Protein AF-A0A7X8ZT52-F1 (afdb_monomer_lite)

pLDDT: mean 86.56, std 8.48, range [45.88, 93.88]

Foldseek 3Di:
DQPAQAEDEEEDLDPCCQPPVVVVQVPDPSGDHAEYEYPDQVSQVVSCVVSVHNYYD

Structure (mmCIF, N/CA/C/O backbone):
data_AF-A0A7X8ZT52-F1
#
_entry.id   AF-A0A7X8ZT52-F1
#
loop_
_atom_site.group_PDB
_atom_site.id
_atom_site.type_symbol
_atom_site.label_atom_id
_atom_site.label_alt_id
_atom_site.label_comp_id
_atom_site.label_asym_id
_atom_site.label_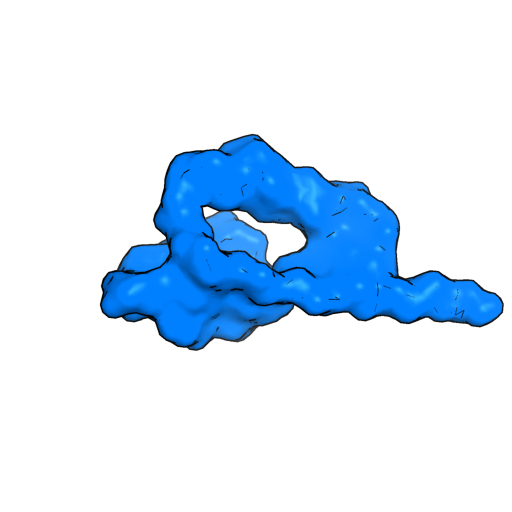entity_id
_atom_site.label_seq_id
_atom_site.pdbx_PDB_ins_code
_atom_site.Cartn_x
_atom_site.Cartn_y
_atom_site.Cartn_z
_atom_site.occupancy
_atom_site.B_iso_or_equiv
_atom_site.auth_seq_id
_atom_site.auth_comp_id
_atom_site.auth_asym_id
_atom_site.auth_atom_id
_atom_site.pdbx_PDB_model_num
ATOM 1 N N . MET A 1 1 ? -18.800 4.341 18.052 1.00 45.88 1 MET A N 1
ATOM 2 C CA . MET A 1 1 ? -18.523 4.549 16.617 1.00 45.88 1 MET A CA 1
ATOM 3 C C . MET A 1 1 ? -17.338 3.673 16.276 1.00 45.88 1 MET A C 1
ATOM 5 O O . MET A 1 1 ? -16.306 3.834 16.919 1.00 45.88 1 MET A O 1
ATOM 9 N N . ASN A 1 2 ? -17.494 2.700 15.375 1.00 58.03 2 ASN A N 1
ATOM 10 C CA . ASN A 1 2 ? -16.327 1.994 14.853 1.00 58.03 2 ASN A CA 1
ATOM 11 C C . ASN A 1 2 ? -15.441 3.058 14.198 1.00 58.03 2 ASN A C 1
ATOM 13 O O . ASN A 1 2 ? -15.963 3.809 13.375 1.00 58.03 2 ASN A O 1
ATOM 17 N N . PRO A 1 3 ? -14.168 3.199 14.586 1.00 61.34 3 PRO A N 1
ATOM 18 C CA . PRO A 1 3 ? -13.284 4.129 13.903 1.00 61.34 3 PRO A CA 1
ATOM 19 C C . PRO A 1 3 ? -13.238 3.733 12.426 1.00 61.34 3 PRO A C 1
ATOM 21 O O . PRO A 1 3 ? -12.895 2.595 12.094 1.00 61.34 3 PRO A O 1
ATOM 24 N N . GLU A 1 4 ? -13.678 4.639 11.554 1.00 82.25 4 GLU A N 1
ATOM 25 C CA . GLU A 1 4 ? -13.693 4.408 10.113 1.00 82.25 4 GLU A CA 1
ATOM 26 C C . GLU A 1 4 ? -12.281 4.016 9.671 1.00 82.25 4 GLU A C 1
ATOM 28 O O . GLU A 1 4 ? -11.300 4.698 9.969 1.00 82.25 4 GLU A O 1
ATOM 33 N N . THR A 1 5 ? -12.161 2.851 9.033 1.00 84.50 5 THR A N 1
ATOM 34 C CA . THR A 1 5 ? -10.865 2.362 8.563 1.00 84.50 5 THR A CA 1
ATOM 35 C C . THR A 1 5 ? -10.407 3.225 7.396 1.00 84.50 5 THR A C 1
ATOM 37 O O . THR A 1 5 ? -11.092 3.318 6.378 1.00 84.50 5 THR A O 1
ATOM 40 N N . ILE A 1 6 ? -9.239 3.844 7.543 1.00 88.94 6 ILE A N 1
ATOM 41 C CA . ILE A 1 6 ? -8.620 4.667 6.511 1.00 88.94 6 ILE A CA 1
ATOM 42 C C . ILE A 1 6 ? -8.020 3.745 5.452 1.00 88.94 6 ILE A C 1
ATOM 44 O O . ILE A 1 6 ? -7.162 2.905 5.742 1.00 88.94 6 ILE A O 1
ATOM 48 N N . ASN A 1 7 ? -8.474 3.924 4.215 1.00 90.31 7 ASN A N 1
ATOM 49 C CA . ASN A 1 7 ? -8.000 3.177 3.060 1.00 90.31 7 ASN A CA 1
ATOM 50 C C . ASN A 1 7 ? -6.923 3.981 2.326 1.00 90.31 7 ASN A C 1
ATOM 52 O O . ASN A 1 7 ? -7.186 5.080 1.843 1.00 90.31 7 ASN A O 1
ATOM 56 N N . TRP A 1 8 ? -5.726 3.413 2.216 1.00 91.12 8 TRP A N 1
ATOM 57 C CA . TRP A 1 8 ? -4.572 4.037 1.578 1.00 91.12 8 TRP A CA 1
ATOM 58 C C . TRP A 1 8 ? -4.308 3.462 0.189 1.00 91.12 8 TRP A C 1
ATOM 60 O O . TRP A 1 8 ? -4.505 2.267 -0.061 1.00 91.12 8 TRP A O 1
ATOM 70 N N . GLY A 1 9 ? -3.802 4.325 -0.690 1.00 91.50 9 GLY A N 1
ATOM 71 C CA . GLY A 1 9 ? -3.219 3.955 -1.971 1.00 91.50 9 GLY A CA 1
ATOM 72 C C . GLY A 1 9 ? -1.783 4.460 -2.060 1.00 91.50 9 GLY A C 1
ATOM 73 O O . GLY A 1 9 ? -1.528 5.611 -1.704 1.00 91.50 9 GLY A O 1
ATOM 74 N N . PHE A 1 10 ? -0.848 3.630 -2.523 1.00 90.12 10 PHE A N 1
ATOM 75 C CA . PHE A 1 10 ? 0.522 4.080 -2.793 1.00 90.12 10 PHE A CA 1
ATOM 76 C C . PHE A 1 10 ? 0.757 4.312 -4.276 1.00 90.12 10 PHE A C 1
ATOM 78 O O . PHE A 1 10 ? 0.317 3.534 -5.113 1.00 90.12 10 PHE A O 1
ATOM 85 N N . ILE A 1 11 ? 1.503 5.367 -4.585 1.00 90.31 11 ILE A N 1
ATOM 86 C CA . ILE A 1 11 ? 2.000 5.663 -5.925 1.00 90.31 11 ILE A CA 1
ATOM 87 C C . ILE A 1 11 ? 3.520 5.544 -5.858 1.00 90.31 11 ILE A C 1
ATOM 89 O O . ILE A 1 11 ? 4.186 6.353 -5.214 1.00 90.31 11 ILE A O 1
ATOM 93 N N . GLY A 1 12 ? 4.051 4.503 -6.495 1.00 86.19 12 GLY A N 1
ATOM 94 C CA . GLY A 1 12 ? 5.454 4.110 -6.435 1.00 86.19 12 GLY A CA 1
ATOM 95 C C . GLY A 1 12 ? 5.675 2.872 -5.567 1.00 86.19 12 GLY A C 1
ATOM 96 O O . GLY A 1 12 ? 5.540 2.916 -4.347 1.00 86.19 12 GLY A O 1
ATOM 97 N N . CYS A 1 13 ? 6.078 1.776 -6.209 1.00 86.69 13 CYS A N 1
ATOM 98 C CA . CYS A 1 13 ? 6.395 0.496 -5.572 1.00 86.69 13 CYS A CA 1
ATOM 99 C C . CYS A 1 13 ? 7.913 0.371 -5.358 1.00 86.69 13 CYS A C 1
ATOM 101 O O . CYS A 1 13 ? 8.589 -0.394 -6.039 1.00 86.69 13 CYS A O 1
ATOM 103 N N . GLY A 1 14 ? 8.464 1.209 -4.475 1.00 83.75 14 GLY A N 1
ATOM 104 C CA . GLY A 1 14 ? 9.903 1.252 -4.179 1.00 83.75 14 GLY A CA 1
ATOM 105 C C . GLY A 1 14 ? 10.289 0.570 -2.860 1.00 83.75 14 GLY A C 1
ATOM 106 O O . GLY A 1 14 ? 9.439 0.305 -2.006 1.00 83.75 14 GLY A O 1
ATOM 107 N N . GLU A 1 15 ? 11.593 0.390 -2.641 1.00 84.44 15 GLU A N 1
ATOM 108 C CA . GLU A 1 15 ? 12.193 -0.211 -1.431 1.00 84.44 15 GLU A CA 1
ATOM 109 C C . GLU A 1 15 ? 11.644 0.372 -0.115 1.00 84.44 15 GLU A C 1
ATOM 111 O O . GLU A 1 15 ? 11.326 -0.349 0.831 1.00 84.44 15 GLU A O 1
ATOM 116 N N . VAL A 1 16 ? 11.454 1.694 -0.053 1.00 83.69 16 VAL A N 1
ATOM 117 C CA . VAL A 1 16 ? 10.935 2.369 1.150 1.00 83.69 16 VAL A CA 1
ATOM 118 C C . VAL A 1 16 ? 9.504 1.936 1.463 1.00 83.69 16 VAL A C 1
ATOM 120 O O . VAL A 1 16 ? 9.171 1.680 2.621 1.00 83.69 16 VAL A O 1
ATOM 123 N N . THR A 1 17 ? 8.652 1.820 0.442 1.00 83.94 17 THR A N 1
ATOM 124 C CA . THR A 1 17 ? 7.276 1.349 0.632 1.00 83.94 17 THR A CA 1
ATOM 125 C C . THR A 1 17 ? 7.248 -0.123 1.028 1.00 83.94 17 THR A C 1
ATOM 127 O O . THR A 1 17 ? 6.416 -0.503 1.844 1.00 83.94 17 THR A O 1
ATOM 130 N N . LYS A 1 18 ? 8.180 -0.939 0.523 1.00 83.12 18 LYS A N 1
ATOM 131 C CA . LYS A 1 18 ? 8.296 -2.370 0.840 1.00 83.12 18 LYS A CA 1
ATOM 132 C C . LYS A 1 18 ? 8.726 -2.617 2.288 1.00 83.12 18 LYS A C 1
ATOM 134 O O . LYS A 1 18 ? 8.144 -3.452 2.971 1.00 83.12 18 LYS A O 1
ATOM 139 N N . HIS A 1 19 ? 9.718 -1.872 2.772 1.00 83.69 19 HIS A N 1
ATOM 140 C CA . HIS A 1 19 ? 10.356 -2.160 4.060 1.00 83.69 19 HIS A CA 1
ATOM 141 C C . HIS A 1 19 ? 9.904 -1.265 5.217 1.00 83.69 19 HIS A C 1
ATOM 143 O O . HIS A 1 19 ? 9.956 -1.694 6.369 1.00 83.69 19 HIS A O 1
ATOM 149 N N . LYS A 1 20 ? 9.466 -0.029 4.944 1.00 83.50 20 LYS A N 1
ATOM 150 C CA . LYS A 1 20 ? 9.102 0.947 5.985 1.00 83.50 20 LYS A CA 1
ATOM 151 C C . LYS A 1 20 ? 7.616 1.270 5.970 1.00 83.50 20 LYS A C 1
ATOM 153 O O . LYS A 1 20 ? 6.893 0.871 6.881 1.00 83.50 20 LYS A O 1
ATOM 158 N N . SER A 1 21 ? 7.166 1.997 4.949 1.00 77.62 21 SER A N 1
ATOM 159 C CA . SER A 1 21 ? 5.837 2.612 4.962 1.00 77.62 21 SER A CA 1
ATOM 160 C C . SER A 1 21 ? 4.725 1.567 4.865 1.00 77.62 21 SER A C 1
ATOM 162 O O . SER A 1 21 ? 3.835 1.566 5.707 1.00 77.62 21 SER A O 1
ATOM 164 N N . GLY A 1 22 ? 4.789 0.632 3.913 1.00 81.50 22 GLY A N 1
ATOM 165 C CA . GLY A 1 22 ? 3.738 -0.372 3.707 1.00 81.50 22 GLY A CA 1
ATOM 166 C C . GLY A 1 22 ? 3.415 -1.194 4.954 1.00 81.50 22 GLY A C 1
ATOM 167 O O . GLY A 1 22 ? 2.263 -1.169 5.396 1.00 81.50 22 GLY A O 1
ATOM 168 N N . PRO A 1 23 ? 4.414 -1.815 5.608 1.00 82.81 23 PRO A N 1
ATOM 169 C CA . PRO A 1 23 ? 4.187 -2.541 6.852 1.00 82.81 23 PRO A CA 1
ATOM 170 C C . PRO A 1 23 ? 3.667 -1.653 7.988 1.00 82.81 23 PRO A C 1
ATOM 172 O O . PRO A 1 23 ? 2.861 -2.106 8.798 1.00 82.81 23 PRO A O 1
ATOM 175 N N . ALA A 1 24 ? 4.102 -0.392 8.073 1.00 85.88 24 ALA A N 1
ATOM 176 C CA . ALA A 1 24 ? 3.619 0.530 9.099 1.00 85.88 24 ALA A CA 1
ATOM 177 C C . ALA A 1 24 ? 2.120 0.820 8.932 1.00 85.88 24 ALA A C 1
ATOM 179 O O . ALA A 1 24 ? 1.366 0.690 9.894 1.00 85.88 24 ALA A O 1
ATOM 180 N N . PHE A 1 25 ? 1.665 1.116 7.710 1.00 84.25 25 PHE A N 1
ATOM 181 C CA . PHE A 1 25 ? 0.250 1.380 7.430 1.00 84.25 25 PHE A CA 1
ATOM 182 C C . PHE A 1 25 ? -0.648 0.154 7.630 1.00 84.25 25 PHE A C 1
ATOM 184 O O . PHE A 1 25 ? -1.824 0.333 7.934 1.00 84.25 25 PHE A O 1
ATOM 191 N N . GLN A 1 26 ? -0.116 -1.065 7.503 1.00 80.50 26 GLN A N 1
ATOM 192 C CA . GLN A 1 26 ? -0.844 -2.297 7.837 1.00 80.50 26 GLN A CA 1
ATOM 193 C C . GLN A 1 26 ? -0.878 -2.595 9.348 1.00 80.50 26 GLN A C 1
ATOM 195 O O . GLN A 1 26 ? -1.813 -3.229 9.827 1.00 80.50 26 GLN A O 1
ATOM 200 N N . LYS A 1 27 ? 0.130 -2.152 10.114 1.00 84.81 27 LYS A N 1
ATOM 201 C CA . LYS A 1 27 ? 0.207 -2.359 11.574 1.00 84.81 27 LYS A CA 1
ATOM 202 C C . LYS A 1 27 ? -0.627 -1.358 12.376 1.00 84.81 27 LYS A C 1
ATOM 204 O O . LYS A 1 27 ? -0.999 -1.642 13.514 1.00 84.81 27 LYS A O 1
ATOM 209 N N . VAL A 1 28 ? -0.882 -0.174 11.823 1.00 87.19 28 VAL A N 1
ATOM 210 C CA . VAL A 1 28 ? -1.675 0.871 12.484 1.00 87.19 28 VAL A CA 1
ATOM 211 C C . VAL A 1 28 ? -3.148 0.455 12.545 1.00 87.19 28 VAL A C 1
ATOM 213 O O . VAL A 1 28 ? -3.732 0.022 11.554 1.00 87.19 28 VAL A O 1
ATOM 216 N N . LYS A 1 29 ? -3.774 0.608 13.720 1.00 86.62 29 LYS A N 1
ATOM 217 C CA . LYS A 1 29 ? -5.210 0.339 13.893 1.00 86.62 29 LYS A CA 1
ATOM 218 C C . LYS A 1 29 ? -6.033 1.236 1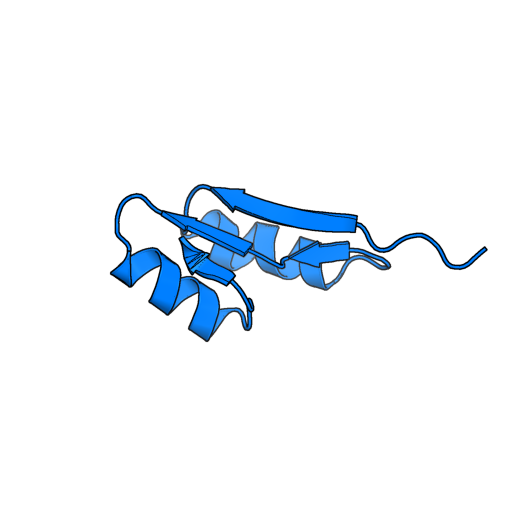2.967 1.00 86.62 29 LYS A C 1
ATOM 220 O O . LYS A 1 29 ? -5.783 2.435 12.893 1.00 86.62 29 LYS A O 1
ATOM 225 N N . ASN A 1 30 ? -7.052 0.656 12.332 1.00 87.75 30 ASN A N 1
ATOM 226 C CA . ASN A 1 30 ? -7.968 1.352 11.417 1.00 87.75 30 ASN A CA 1
ATOM 227 C C . ASN A 1 30 ? -7.259 1.948 10.196 1.00 87.75 30 ASN A C 1
ATOM 229 O O . ASN A 1 30 ? -7.666 2.984 9.681 1.00 87.75 30 ASN A O 1
ATOM 233 N N . SER A 1 31 ? -6.192 1.302 9.735 1.00 89.38 31 SER A N 1
ATOM 234 C CA . SER A 1 31 ? -5.472 1.676 8.526 1.00 89.38 31 SER A CA 1
ATOM 235 C C . SER A 1 31 ? -5.271 0.435 7.666 1.00 89.38 31 SER A C 1
ATOM 237 O O . SER A 1 31 ? -4.951 -0.642 8.166 1.00 89.38 31 SER A O 1
ATOM 239 N N . THR A 1 32 ? -5.505 0.550 6.363 1.00 88.50 32 THR A N 1
ATOM 240 C CA . THR A 1 32 ? -5.276 -0.544 5.414 1.00 88.50 32 THR A CA 1
ATOM 241 C C . THR A 1 32 ? -4.859 0.011 4.064 1.00 88.50 32 THR A C 1
ATOM 243 O O . THR A 1 32 ? -5.459 0.953 3.555 1.00 88.50 32 THR A O 1
ATOM 246 N N . VAL A 1 33 ? -3.840 -0.598 3.459 1.00 90.06 33 VAL A N 1
ATOM 247 C CA . VAL A 1 33 ? -3.436 -0.295 2.084 1.00 90.06 33 VAL A CA 1
ATOM 248 C C . VAL A 1 33 ? -4.251 -1.174 1.142 1.00 90.06 33 VAL A C 1
ATOM 250 O O . VAL A 1 33 ? -4.154 -2.399 1.190 1.00 90.06 33 VAL A O 1
ATOM 253 N N . VAL A 1 34 ? -5.083 -0.555 0.307 1.00 92.38 34 VAL A N 1
ATOM 254 C CA . VAL A 1 34 ? -6.017 -1.265 -0.583 1.00 92.38 34 VAL A CA 1
ATOM 255 C C . VAL A 1 34 ? -5.575 -1.255 -2.040 1.00 92.38 34 VAL A C 1
ATOM 257 O O . VAL A 1 34 ? -6.019 -2.116 -2.802 1.00 92.38 34 VAL A O 1
ATOM 260 N N . ALA A 1 35 ? -4.716 -0.304 -2.417 1.00 93.12 35 ALA A N 1
ATOM 261 C CA . ALA A 1 35 ? -4.254 -0.124 -3.783 1.00 93.12 35 ALA A CA 1
ATOM 262 C C . ALA A 1 35 ? -2.782 0.301 -3.862 1.00 93.12 35 ALA A C 1
ATOM 264 O O . ALA A 1 35 ? -2.283 1.012 -2.989 1.00 93.12 35 ALA A O 1
ATOM 265 N N . VAL A 1 36 ? -2.111 -0.079 -4.945 1.00 93.25 36 VAL A N 1
ATOM 266 C CA . VAL A 1 36 ? -0.811 0.479 -5.341 1.00 93.25 36 VAL A CA 1
ATOM 267 C C . VAL A 1 36 ? -0.806 0.846 -6.812 1.00 93.25 36 VAL A C 1
ATOM 269 O O . VAL A 1 36 ? -1.618 0.350 -7.582 1.00 93.25 36 VAL A O 1
ATOM 272 N N . MET A 1 37 ? 0.101 1.724 -7.201 1.00 93.88 37 MET A N 1
ATOM 273 C CA . MET A 1 37 ? 0.275 2.149 -8.577 1.00 93.88 37 MET A CA 1
ATOM 274 C C . MET A 1 37 ? 1.762 2.271 -8.894 1.00 93.88 37 MET A C 1
ATOM 276 O O . MET A 1 37 ? 2.559 2.692 -8.048 1.00 93.88 37 MET A O 1
ATOM 280 N N . SER A 1 38 ? 2.150 1.903 -10.110 1.00 92.25 38 SER A N 1
ATOM 281 C CA . SER A 1 38 ? 3.495 2.120 -10.649 1.00 92.25 38 SER A CA 1
ATOM 282 C C . SER A 1 38 ? 3.402 2.427 -12.143 1.00 92.25 38 SER A C 1
ATOM 284 O O . SER A 1 38 ? 2.446 2.048 -12.804 1.00 92.25 38 SER A O 1
ATOM 286 N N . ARG A 1 39 ? 4.403 3.118 -12.706 1.00 92.94 39 ARG A N 1
ATOM 287 C CA . ARG A 1 39 ? 4.481 3.285 -14.174 1.00 92.94 39 ARG A CA 1
ATOM 288 C C . ARG A 1 39 ? 4.732 1.956 -14.879 1.00 92.94 39 ARG A C 1
ATOM 290 O O . ARG A 1 39 ? 4.326 1.773 -16.017 1.00 92.94 39 ARG A O 1
ATOM 297 N N . ASP A 1 40 ? 5.450 1.077 -14.193 1.00 91.50 40 ASP A N 1
ATOM 298 C CA . ASP A 1 40 ? 5.650 -0.304 -14.593 1.00 91.50 40 ASP A CA 1
ATOM 299 C C . ASP A 1 40 ? 4.574 -1.159 -13.921 1.00 91.50 40 ASP A C 1
ATOM 301 O O . ASP A 1 40 ? 4.558 -1.300 -12.692 1.00 91.50 40 ASP A O 1
ATOM 305 N N . MET A 1 41 ? 3.674 -1.684 -14.746 1.00 90.19 41 MET 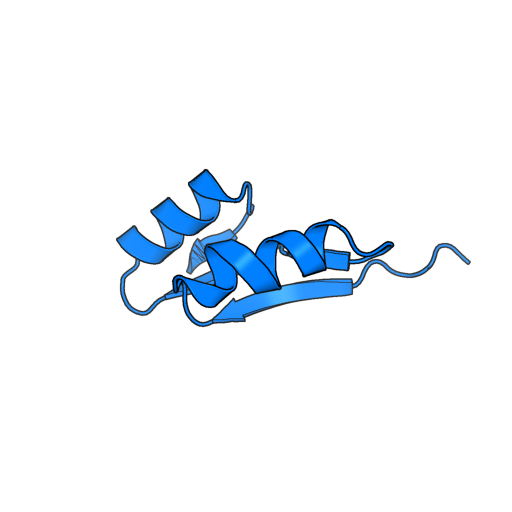A N 1
ATOM 306 C CA . MET A 1 41 ? 2.532 -2.487 -14.329 1.00 90.19 41 MET A CA 1
ATOM 307 C C . MET A 1 41 ? 2.957 -3.811 -13.682 1.00 90.19 41 MET A C 1
ATOM 309 O O . MET A 1 41 ? 2.350 -4.240 -12.700 1.00 90.19 41 MET A O 1
ATOM 313 N N . GLU A 1 42 ? 4.026 -4.433 -14.184 1.00 91.81 42 GLU A N 1
ATOM 314 C CA . GLU A 1 42 ? 4.558 -5.675 -13.627 1.00 91.81 42 GLU A CA 1
ATOM 315 C C . GLU A 1 42 ? 5.109 -5.419 -12.223 1.00 91.81 42 GLU A C 1
ATOM 317 O O . GLU A 1 42 ? 4.788 -6.148 -11.282 1.00 91.81 42 GLU A O 1
ATOM 322 N N . ASN A 1 43 ? 5.825 -4.306 -12.039 1.00 90.69 43 ASN A N 1
ATOM 323 C CA . ASN A 1 43 ? 6.297 -3.894 -10.719 1.00 90.69 43 ASN A CA 1
ATOM 324 C C . ASN A 1 43 ? 5.139 -3.650 -9.727 1.00 90.69 43 ASN A C 1
ATOM 326 O O . ASN A 1 43 ? 5.216 -4.082 -8.575 1.00 90.69 43 ASN A O 1
ATOM 330 N N . ALA A 1 44 ? 4.042 -3.005 -10.155 1.00 91.62 44 ALA A N 1
ATOM 331 C CA . ALA A 1 44 ? 2.859 -2.815 -9.303 1.00 9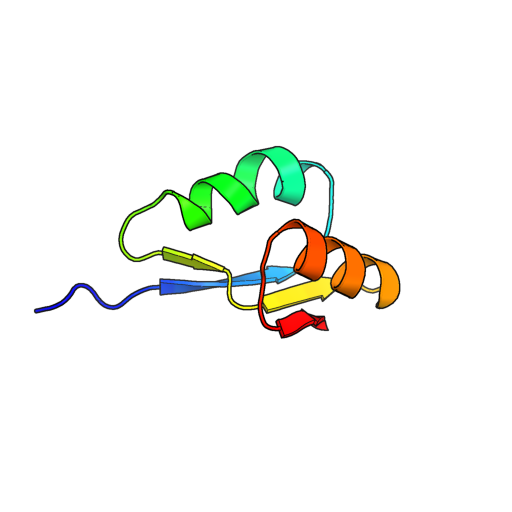1.62 44 ALA A CA 1
ATOM 332 C C . ALA A 1 44 ? 2.224 -4.150 -8.891 1.00 91.62 44 ALA A C 1
ATOM 334 O O . ALA A 1 44 ? 1.895 -4.348 -7.719 1.00 91.62 44 ALA A O 1
ATOM 335 N N . GLN A 1 45 ? 2.074 -5.074 -9.842 1.00 93.12 45 GLN A N 1
ATOM 336 C CA . GLN A 1 45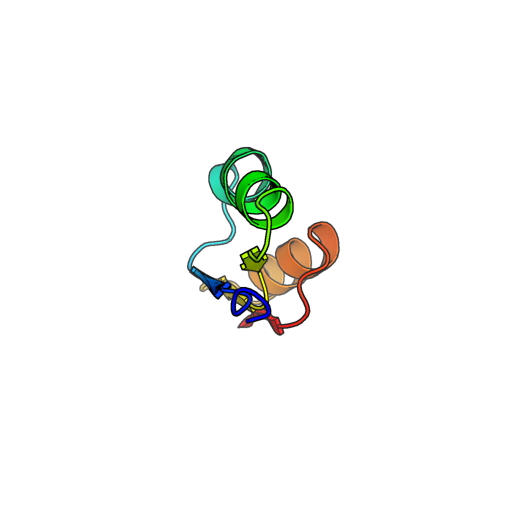 ? 1.487 -6.387 -9.604 1.00 93.12 45 GLN A CA 1
ATOM 337 C C . GLN A 1 45 ? 2.345 -7.238 -8.660 1.00 93.12 45 GLN A C 1
ATOM 339 O O . GLN A 1 45 ? 1.814 -7.848 -7.727 1.00 93.12 45 GLN A O 1
ATOM 344 N N . VAL A 1 46 ? 3.663 -7.273 -8.881 1.00 92.44 46 VAL A N 1
ATOM 345 C CA . VAL A 1 46 ? 4.613 -8.003 -8.030 1.00 92.44 46 VAL A CA 1
ATOM 346 C C . VAL A 1 46 ? 4.570 -7.447 -6.611 1.00 92.44 46 VAL A C 1
ATOM 348 O O . VAL A 1 46 ? 4.363 -8.209 -5.667 1.00 92.44 46 VAL A O 1
ATOM 351 N N . TYR A 1 47 ? 4.652 -6.124 -6.456 1.00 91.12 47 TYR A N 1
ATOM 352 C CA . TYR A 1 47 ? 4.576 -5.478 -5.149 1.00 91.12 47 TYR A CA 1
ATOM 353 C C . TYR A 1 47 ? 3.247 -5.766 -4.439 1.00 91.12 47 TYR A C 1
ATOM 355 O O . TYR A 1 47 ? 3.231 -6.134 -3.264 1.00 91.12 47 TYR A O 1
ATOM 363 N N . ALA A 1 48 ? 2.119 -5.648 -5.146 1.00 91.56 48 ALA A N 1
ATOM 364 C CA . ALA A 1 48 ? 0.806 -5.933 -4.577 1.00 91.56 48 ALA A CA 1
ATOM 365 C C . ALA A 1 48 ? 0.686 -7.388 -4.110 1.00 91.56 48 ALA A C 1
ATOM 367 O O . ALA A 1 48 ? 0.163 -7.640 -3.024 1.00 91.56 48 ALA A O 1
ATOM 368 N N . LYS A 1 49 ? 1.215 -8.339 -4.887 1.00 91.12 49 LYS A N 1
ATOM 369 C CA . LYS A 1 49 ? 1.226 -9.762 -4.533 1.00 91.12 49 LYS A CA 1
ATOM 370 C C . LYS A 1 49 ? 2.097 -10.037 -3.307 1.00 91.12 49 LYS A C 1
ATOM 372 O O . LYS A 1 49 ? 1.653 -10.747 -2.410 1.00 91.12 49 LYS A O 1
ATOM 377 N N . GLU A 1 50 ? 3.299 -9.464 -3.247 1.00 90.00 50 GLU A N 1
ATOM 378 C CA . GLU A 1 50 ? 4.211 -9.618 -2.106 1.00 90.00 50 GLU A CA 1
ATOM 379 C C . GLU A 1 50 ? 3.648 -9.015 -0.809 1.00 90.00 50 GLU A C 1
ATOM 381 O O . GLU A 1 50 ? 3.888 -9.551 0.269 1.00 90.00 50 GLU A O 1
ATOM 386 N N . GLN A 1 51 ? 2.901 -7.909 -0.903 1.00 87.38 51 GLN A N 1
ATOM 387 C CA . GLN A 1 51 ? 2.365 -7.174 0.253 1.00 87.38 51 GLN A CA 1
ATOM 388 C C . GLN A 1 51 ? 0.897 -7.506 0.585 1.00 87.38 51 GLN A C 1
ATOM 390 O O . GLN A 1 51 ? 0.342 -6.951 1.536 1.00 87.38 51 GLN A O 1
ATOM 395 N N . GLY A 1 52 ? 0.246 -8.384 -0.187 1.00 88.38 52 GLY A N 1
ATOM 396 C CA . GLY A 1 52 ? -1.152 -8.784 0.018 1.00 88.38 52 GLY A CA 1
ATOM 397 C C . GLY A 1 52 ? -2.187 -7.695 -0.305 1.00 88.38 52 GLY A C 1
ATOM 398 O O . GLY A 1 52 ? -3.260 -7.658 0.298 1.00 88.38 52 GLY A O 1
ATOM 399 N N . ILE A 1 53 ? -1.877 -6.789 -1.233 1.00 90.38 53 ILE A N 1
ATOM 400 C CA . ILE A 1 53 ? -2.730 -5.651 -1.599 1.00 90.38 53 ILE A CA 1
ATOM 401 C C . ILE A 1 53 ? -3.683 -6.056 -2.729 1.00 90.38 53 ILE A C 1
ATOM 403 O O . ILE A 1 53 ? -3.283 -6.658 -3.722 1.00 90.38 53 ILE A O 1
ATOM 407 N N . LYS A 1 54 ? -4.970 -5.719 -2.580 1.00 88.75 54 LYS A N 1
ATOM 408 C CA . LYS A 1 54 ? -6.043 -6.220 -3.459 1.00 88.75 54 LYS A CA 1
ATOM 409 C C . LYS A 1 54 ? -6.092 -5.564 -4.839 1.00 88.75 54 LYS A C 1
ATOM 411 O O . LYS A 1 54 ? -6.598 -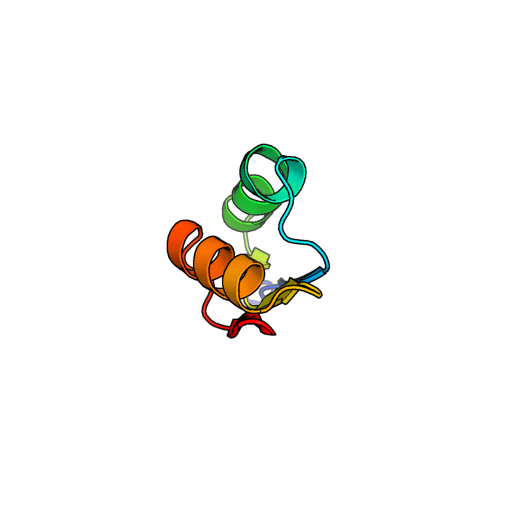6.186 -5.768 1.00 88.75 54 LYS A O 1
ATOM 416 N N . LYS A 1 55 ? -5.649 -4.312 -4.969 1.00 92.12 55 LYS A N 1
ATOM 417 C CA . LYS A 1 55 ? -5.700 -3.552 -6.225 1.00 92.12 55 LYS A CA 1
ATOM 418 C C . LYS A 1 55 ? -4.314 -3.048 -6.604 1.00 92.12 55 LYS A C 1
ATOM 420 O O . LYS A 1 55 ? -3.554 -2.605 -5.746 1.00 92.12 55 LYS A O 1
ATOM 425 N N . TRP A 1 56 ? -4.013 -3.080 -7.890 1.00 93.44 56 TRP A N 1
ATOM 426 C CA . TRP A 1 56 ? -2.815 -2.483 -8.460 1.00 93.44 56 TRP A CA 1
ATOM 427 C C . TRP A 1 56 ? -3.160 -1.839 -9.803 1.00 93.44 56 TRP A C 1
ATOM 429 O O . TRP A 1 56 ? -4.114 -2.270 -10.456 1.00 93.44 56 TRP A O 1
ATOM 439 N N . TYR A 1 57 ? -2.428 -0.785 -10.154 1.00 90.44 57 TYR A N 1
ATOM 440 C CA . TYR A 1 57 ? -2.639 0.040 -11.343 1.00 90.44 57 TYR A CA 1
ATOM 441 C C . TYR A 1 57 ? -1.317 0.368 -12.033 1.00 90.44 57 TYR A C 1
ATOM 443 O O . TYR A 1 57 ? -0.307 0.568 -11.313 1.00 90.44 57 TYR A O 1
#

Sequence (57 aa):
MNPETINWGFIGCGEVTKHKSGPAFQKVKNSTVVAVMSRDMENAQVYAKEQGIKKWY

Secondary structure (DSSP, 8-state):
-PPPPEEEEEE---HHIIIIIHHHHHHSTTEEEEEEE-SSHHHHHHHHHHHT-SEE-

Radius of gyration: 11.34 Å; chains: 1; bounding box: 31×15×31 Å